Protein AF-A0A969QMX2-F1 (afdb_monomer_lite)

pLDDT: mean 82.85, std 15.88, range [46.0, 97.94]

Secondary structure (DSSP, 8-state):
--SS---HHHHTT-SSSS-S----EEEEEETTEEEEEE-PPPHHHHHHHTTPPPPP-TT--------

Structure (mmCIF, N/CA/C/O backbone):
data_AF-A0A969QMX2-F1
#
_entry.id   AF-A0A969QMX2-F1
#
loop_
_atom_site.group_PDB
_atom_site.id
_atom_site.type_symbol
_atom_site.label_atom_id
_atom_site.label_alt_id
_atom_site.label_comp_id
_atom_site.label_asym_id
_atom_site.label_entity_id
_atom_site.label_seq_id
_atom_site.pdbx_PDB_ins_code
_atom_site.Cartn_x
_atom_site.Cartn_y
_atom_site.Cartn_z
_atom_site.occupancy
_atom_site.B_iso_or_equiv
_atom_site.auth_seq_id
_atom_site.auth_comp_id
_atom_site.auth_asym_id
_atom_site.auth_atom_id
_atom_site.pdbx_PDB_model_num
ATOM 1 N N . MET A 1 1 ? 28.521 6.886 -2.445 1.00 46.00 1 MET A N 1
ATOM 2 C CA . MET A 1 1 ? 27.428 5.904 -2.544 1.00 46.00 1 MET A CA 1
ATOM 3 C C . MET A 1 1 ? 26.540 6.106 -1.342 1.00 46.00 1 MET A C 1
ATOM 5 O O . MET A 1 1 ? 26.975 5.901 -0.221 1.00 46.00 1 MET A O 1
ATOM 9 N N . ASP A 1 2 ? 25.335 6.568 -1.596 1.00 54.34 2 ASP A N 1
ATOM 10 C CA . ASP A 1 2 ? 24.305 7.040 -0.673 1.00 54.34 2 ASP A CA 1
ATOM 11 C C . ASP A 1 2 ? 23.481 5.885 -0.060 1.00 54.34 2 ASP A C 1
ATOM 13 O O . ASP A 1 2 ? 22.348 6.066 0.365 1.00 54.34 2 ASP A O 1
ATOM 17 N N . GLY A 1 3 ? 24.074 4.684 0.037 1.00 57.31 3 GLY A N 1
ATOM 18 C CA . GLY A 1 3 ? 23.597 3.554 0.857 1.00 57.31 3 GLY A CA 1
ATOM 19 C C . GLY A 1 3 ? 22.264 2.905 0.457 1.00 57.31 3 GLY A C 1
ATOM 20 O O . GLY A 1 3 ? 21.908 1.865 0.997 1.00 57.31 3 GLY A O 1
ATOM 21 N N . ASN A 1 4 ? 21.546 3.475 -0.501 1.00 67.69 4 ASN A N 1
ATOM 22 C CA . ASN A 1 4 ? 20.167 3.145 -0.867 1.00 67.69 4 ASN A CA 1
ATOM 23 C C . ASN A 1 4 ? 20.036 2.046 -1.941 1.00 67.69 4 ASN A C 1
ATOM 25 O O . ASN A 1 4 ? 18.929 1.580 -2.197 1.00 67.69 4 ASN A O 1
ATOM 29 N N . GLY A 1 5 ? 21.133 1.621 -2.585 1.00 75.19 5 GLY A N 1
ATOM 30 C CA . GLY A 1 5 ? 21.128 0.552 -3.601 1.00 75.19 5 GLY A CA 1
ATOM 31 C C . GLY A 1 5 ? 20.329 0.872 -4.876 1.00 75.19 5 GLY A C 1
ATOM 32 O O . GLY A 1 5 ? 20.215 0.028 -5.766 1.00 75.19 5 GLY A O 1
ATOM 33 N N . TRP A 1 6 ? 19.792 2.087 -4.979 1.00 77.94 6 TRP A N 1
ATOM 34 C CA . TRP A 1 6 ? 18.994 2.557 -6.100 1.00 77.94 6 TRP A CA 1
ATOM 35 C C . TRP A 1 6 ? 19.899 3.044 -7.233 1.00 77.94 6 TRP A C 1
ATOM 37 O O . TRP A 1 6 ? 20.850 3.788 -7.002 1.00 77.94 6 TRP A O 1
ATOM 47 N N . THR A 1 7 ? 19.610 2.636 -8.471 1.00 84.69 7 THR A N 1
ATOM 48 C CA . THR A 1 7 ? 20.348 3.090 -9.662 1.00 84.69 7 THR A CA 1
ATOM 49 C C . THR A 1 7 ? 19.380 3.433 -10.797 1.00 84.69 7 THR A C 1
ATOM 51 O O . THR A 1 7 ? 18.327 2.796 -10.910 1.00 84.69 7 THR A O 1
ATOM 54 N N . PRO A 1 8 ? 19.713 4.390 -11.685 1.00 83.62 8 PRO A N 1
ATOM 55 C CA . PRO A 1 8 ? 18.909 4.671 -12.879 1.00 83.62 8 PRO A CA 1
ATOM 56 C C . PRO A 1 8 ? 18.721 3.444 -13.785 1.00 83.62 8 PRO A C 1
ATOM 58 O O . PRO A 1 8 ? 17.713 3.300 -14.477 1.00 83.62 8 PRO A O 1
ATOM 61 N N . GLU A 1 9 ? 19.697 2.539 -13.809 1.00 88.38 9 GLU A N 1
ATOM 62 C CA . GLU A 1 9 ? 19.640 1.271 -14.537 1.00 88.38 9 GLU A CA 1
ATOM 63 C C . GLU A 1 9 ? 18.588 0.331 -13.947 1.00 88.38 9 GLU A C 1
ATOM 65 O O . GLU A 1 9 ? 17.874 -0.329 -14.702 1.00 88.38 9 GLU A O 1
ATOM 70 N N . LEU A 1 10 ? 18.485 0.276 -12.614 1.00 83.44 10 LEU A N 1
ATOM 71 C CA . LEU A 1 10 ? 17.456 -0.494 -11.922 1.00 83.44 10 LEU A CA 1
ATOM 72 C C . LEU A 1 10 ? 16.073 0.110 -12.169 1.00 83.44 10 LEU A C 1
ATOM 74 O O . LEU A 1 10 ? 15.179 -0.619 -12.585 1.00 83.44 10 LEU A O 1
ATOM 78 N N . GLY A 1 11 ? 15.922 1.431 -12.019 1.00 83.25 11 GLY A N 1
ATOM 79 C CA . GLY A 1 11 ? 14.655 2.129 -12.263 1.00 83.25 11 GLY A CA 1
ATOM 80 C C . GLY A 1 11 ? 14.062 1.833 -13.645 1.00 83.25 11 GLY A C 1
ATOM 81 O O . GLY A 1 11 ? 12.876 1.555 -13.759 1.00 83.25 11 GLY A O 1
ATOM 82 N N . ARG A 1 12 ? 14.904 1.765 -14.686 1.00 85.38 12 ARG A N 1
ATOM 83 C CA . ARG A 1 12 ? 14.485 1.435 -16.064 1.00 85.38 12 ARG A CA 1
ATOM 84 C C . ARG A 1 12 ? 13.996 -0.004 -16.269 1.00 85.38 12 ARG A C 1
ATOM 86 O O . ARG A 1 12 ? 13.360 -0.279 -17.280 1.00 85.38 12 ARG A O 1
ATOM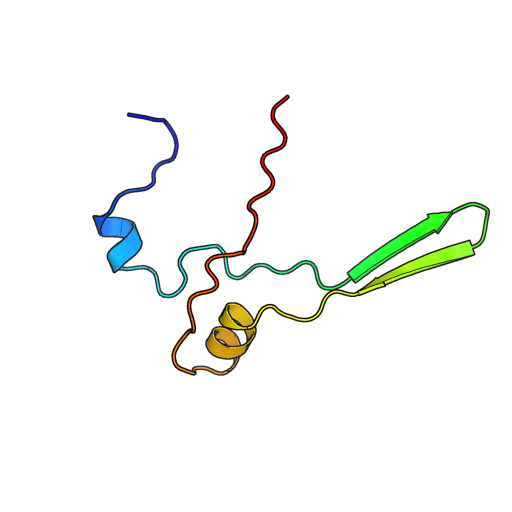 93 N N . LYS A 1 13 ? 14.339 -0.932 -15.372 1.00 87.94 13 LYS A N 1
ATOM 94 C CA . LYS A 1 13 ? 13.935 -2.349 -15.452 1.00 87.94 13 LYS A CA 1
ATOM 95 C C . LYS A 1 13 ? 12.706 -2.667 -14.609 1.00 87.94 13 LYS A C 1
ATOM 97 O O . LYS A 1 13 ? 12.134 -3.744 -14.765 1.00 87.94 13 LYS A O 1
ATOM 102 N N . LEU A 1 14 ? 12.352 -1.788 -13.678 1.00 86.75 14 LEU A N 1
ATOM 103 C CA . LEU A 1 14 ? 11.238 -2.019 -12.778 1.00 86.75 14 LEU A CA 1
ATOM 104 C C . LEU A 1 14 ? 9.912 -1.780 -13.496 1.00 86.75 14 LEU A C 1
ATOM 106 O O . LEU A 1 14 ? 9.756 -0.830 -14.252 1.00 86.75 14 LEU A O 1
ATOM 110 N N . ILE A 1 15 ? 8.950 -2.655 -13.215 1.00 89.31 15 ILE A N 1
ATOM 111 C CA . ILE A 1 15 ? 7.572 -2.501 -13.687 1.00 89.31 15 ILE A CA 1
ATOM 112 C C . ILE A 1 15 ? 6.851 -1.436 -12.848 1.00 89.31 15 ILE A C 1
ATOM 114 O O . ILE A 1 15 ? 6.043 -0.683 -13.371 1.00 89.31 15 ILE A O 1
ATOM 118 N N . LEU A 1 16 ? 7.174 -1.347 -11.553 1.00 86.69 16 LEU A N 1
ATOM 119 C CA . LEU A 1 16 ? 6.665 -0.329 -10.638 1.00 86.69 16 LEU A CA 1
ATOM 120 C C . LEU A 1 16 ? 7.829 0.464 -10.032 1.00 86.69 16 LEU A C 1
ATOM 122 O O . LEU A 1 16 ? 8.806 -0.147 -9.596 1.00 86.69 16 LEU A O 1
ATOM 126 N N . PRO A 1 17 ? 7.714 1.795 -9.892 1.00 79.50 17 PRO A N 1
ATOM 127 C CA . PRO A 1 17 ? 8.755 2.633 -9.289 1.00 79.50 17 PRO A CA 1
ATOM 128 C C . PRO A 1 17 ? 8.884 2.451 -7.761 1.00 79.50 17 PRO A C 1
ATOM 130 O O . PRO A 1 17 ? 9.646 3.163 -7.113 1.00 79.50 17 PRO A O 1
ATOM 133 N N . ARG A 1 18 ? 8.136 1.511 -7.169 1.00 82.50 18 ARG A N 1
ATOM 134 C CA . ARG A 1 18 ? 8.090 1.189 -5.736 1.00 82.50 18 ARG A CA 1
ATOM 135 C C . ARG A 1 18 ? 7.619 -0.252 -5.521 1.00 82.50 18 ARG A C 1
ATOM 137 O O . ARG A 1 18 ? 7.182 -0.917 -6.458 1.00 82.50 18 ARG A O 1
ATOM 144 N N . HIS A 1 19 ? 7.646 -0.728 -4.276 1.00 86.00 19 HIS A N 1
ATOM 145 C CA . HIS A 1 19 ? 7.099 -2.043 -3.936 1.00 86.00 19 HIS A CA 1
ATOM 146 C C . HIS A 1 19 ? 5.594 -2.130 -4.224 1.00 86.00 19 HIS A C 1
ATOM 148 O O . HIS A 1 19 ? 4.834 -1.219 -3.883 1.00 86.00 19 HIS A O 1
ATOM 154 N N . ALA A 1 20 ? 5.166 -3.271 -4.773 1.00 90.62 20 ALA A N 1
ATOM 155 C CA . ALA A 1 20 ? 3.762 -3.652 -4.921 1.00 90.62 20 ALA A CA 1
ATOM 156 C C . ALA A 1 20 ? 3.146 -4.051 -3.566 1.00 90.62 20 ALA A C 1
ATOM 158 O O . ALA A 1 20 ? 2.700 -5.178 -3.369 1.00 90.62 20 ALA A O 1
ATOM 159 N N . LEU A 1 21 ? 3.196 -3.131 -2.604 1.00 90.50 21 LEU A N 1
ATOM 160 C CA . LEU A 1 21 ? 2.729 -3.299 -1.235 1.00 90.50 21 LEU A CA 1
ATOM 161 C C . LEU A 1 21 ? 1.717 -2.195 -0.916 1.00 90.50 21 LEU A C 1
ATOM 163 O O . LEU A 1 21 ? 1.957 -1.026 -1.227 1.00 90.50 21 LEU A O 1
ATOM 167 N N . HIS A 1 22 ? 0.601 -2.572 -0.290 1.00 90.81 22 HIS A N 1
ATOM 168 C CA . HIS A 1 22 ? -0.462 -1.658 0.131 1.00 90.81 22 HIS A CA 1
ATOM 169 C C . HIS A 1 22 ? -1.071 -2.119 1.453 1.00 90.81 22 HIS A C 1
ATOM 171 O O . HIS A 1 22 ? -1.499 -3.268 1.572 1.00 90.81 22 HIS A O 1
ATOM 177 N N . ALA A 1 23 ? -1.124 -1.226 2.438 1.00 92.12 23 ALA A N 1
ATOM 178 C CA . ALA A 1 23 ? -1.816 -1.466 3.698 1.00 92.12 23 ALA A CA 1
ATOM 179 C C . ALA A 1 23 ? -3.264 -0.973 3.570 1.00 92.12 23 ALA A C 1
ATOM 181 O O . ALA A 1 23 ? -3.553 0.198 3.792 1.00 92.12 23 ALA A O 1
ATOM 182 N N . VAL A 1 24 ? -4.167 -1.873 3.173 1.00 94.12 24 VAL A N 1
ATOM 183 C CA . VAL A 1 24 ? -5.570 -1.531 2.873 1.00 94.12 24 VAL A CA 1
ATOM 184 C C . VAL A 1 24 ? -6.393 -1.175 4.110 1.00 94.12 24 VAL A C 1
ATOM 186 O O . VAL A 1 24 ? -7.329 -0.389 4.011 1.00 94.12 24 VAL A O 1
ATOM 189 N N . ARG A 1 25 ? -6.063 -1.747 5.272 1.00 95.12 25 ARG A N 1
ATOM 190 C CA . ARG A 1 25 ? -6.867 -1.635 6.490 1.00 95.12 25 ARG A CA 1
ATOM 191 C C . ARG A 1 25 ? -5.978 -1.490 7.715 1.00 95.12 25 ARG A C 1
ATOM 193 O O . ARG A 1 25 ? -5.024 -2.250 7.883 1.00 95.12 25 ARG A O 1
ATOM 200 N N . LEU A 1 26 ? -6.334 -0.543 8.574 1.00 96.44 26 LEU A N 1
ATOM 201 C CA . LEU A 1 26 ? -5.804 -0.403 9.924 1.00 96.44 26 LEU A CA 1
ATOM 202 C C . LEU A 1 26 ? -6.966 -0.522 10.902 1.00 96.44 26 LEU A C 1
ATOM 204 O O . LEU A 1 26 ? -7.971 0.170 10.762 1.00 96.44 26 LEU A O 1
ATOM 208 N N . GLU A 1 27 ? -6.812 -1.381 11.897 1.00 97.75 27 GLU A N 1
ATOM 209 C CA . GLU A 1 27 ? -7.842 -1.644 12.893 1.00 97.75 27 GLU A CA 1
ATOM 210 C C . GLU A 1 27 ? -7.217 -1.640 14.283 1.00 97.75 27 GLU A C 1
ATOM 212 O O . GLU A 1 27 ? -6.184 -2.276 14.509 1.00 97.75 27 GLU A O 1
ATOM 217 N N . ILE A 1 28 ? -7.827 -0.891 15.203 1.00 97.44 28 ILE A N 1
ATOM 218 C CA . ILE A 1 28 ? -7.397 -0.814 16.599 1.00 97.44 28 ILE A CA 1
ATOM 219 C C . ILE A 1 28 ? -8.596 -0.866 17.546 1.00 97.44 28 ILE A C 1
ATOM 221 O O . ILE A 1 28 ? -9.699 -0.436 17.210 1.00 97.44 28 ILE A O 1
ATOM 225 N N . LEU A 1 29 ? -8.346 -1.312 18.777 1.00 97.94 29 LEU A N 1
ATOM 226 C CA . LEU A 1 29 ? -9.272 -1.154 19.895 1.00 97.94 29 LEU A CA 1
ATOM 227 C C . LEU A 1 29 ? -8.868 0.080 20.712 1.00 97.94 29 LEU A C 1
ATOM 229 O O . LEU A 1 29 ? -7.783 0.112 21.292 1.00 97.94 29 LEU A O 1
ATOM 233 N N . TRP A 1 30 ? -9.743 1.080 20.785 1.00 96.12 30 TRP A N 1
ATOM 234 C CA . TRP A 1 30 ? -9.518 2.320 21.529 1.00 96.12 30 TRP A CA 1
ATOM 235 C C . TRP A 1 30 ? -10.718 2.642 22.420 1.00 96.12 30 TRP A C 1
ATOM 237 O O . TRP A 1 30 ? -11.847 2.726 21.944 1.00 96.12 30 TRP A O 1
ATOM 247 N N . GLU A 1 31 ? -10.491 2.786 23.729 1.00 96.88 31 GLU A N 1
ATOM 248 C CA . GLU A 1 31 ? -11.549 3.022 24.733 1.00 96.88 31 GLU A CA 1
ATOM 249 C C . GLU A 1 31 ? -12.731 2.033 24.634 1.00 96.88 31 GLU A C 1
ATOM 251 O O . GLU A 1 31 ? -13.900 2.390 24.782 1.00 96.88 31 GLU A O 1
ATOM 256 N N . GLY A 1 32 ? -12.422 0.762 24.351 1.00 96.81 32 GLY A N 1
ATOM 257 C CA . GLY A 1 32 ? -13.426 -0.295 24.194 1.00 96.81 32 GLY A CA 1
ATOM 258 C C . GLY A 1 32 ? -14.239 -0.213 22.897 1.00 96.81 32 GLY A C 1
ATOM 259 O O . GLY A 1 32 ? -15.211 -0.951 22.755 1.00 96.81 32 GLY A O 1
ATOM 260 N N . ARG A 1 33 ? -13.860 0.660 21.955 1.00 96.69 33 ARG A N 1
ATOM 261 C CA . ARG A 1 33 ? -14.458 0.775 20.621 1.00 96.69 33 ARG A CA 1
ATOM 262 C C . ARG A 1 33 ? -13.474 0.322 19.556 1.00 96.69 33 ARG A C 1
ATOM 264 O O . ARG A 1 33 ? -12.290 0.639 19.620 1.00 96.69 33 ARG A O 1
ATOM 271 N N . GLU A 1 34 ? -13.982 -0.399 18.571 1.00 97.94 34 GLU A N 1
ATOM 272 C CA . GLU A 1 34 ? -13.227 -0.717 17.365 1.00 97.94 34 GLU A CA 1
ATOM 273 C C . GLU A 1 34 ? -13.164 0.532 16.480 1.00 97.94 34 GLU A C 1
ATOM 275 O O . GLU A 1 34 ? -14.191 1.154 16.193 1.00 97.94 34 GLU A O 1
ATOM 280 N N . ILE A 1 35 ? -11.955 0.924 16.086 1.00 97.69 35 ILE A N 1
ATOM 281 C CA . ILE A 1 35 ? -11.730 1.976 15.101 1.00 97.69 35 ILE A CA 1
ATOM 282 C C . ILE A 1 35 ? -11.070 1.335 13.889 1.00 97.69 35 ILE A C 1
ATOM 284 O O . ILE A 1 35 ? -10.012 0.715 14.006 1.00 97.69 35 ILE A O 1
ATOM 288 N N . VAL A 1 36 ? -11.705 1.510 12.734 1.00 97.31 36 VAL A N 1
ATOM 289 C CA . VAL A 1 36 ? -11.268 0.963 11.452 1.00 97.31 36 VAL A CA 1
ATOM 290 C C . VAL A 1 36 ? -11.021 2.114 10.489 1.00 97.31 36 VAL A C 1
ATOM 292 O O . VAL A 1 36 ? -11.877 2.983 10.317 1.00 97.31 36 VAL A O 1
ATOM 295 N N . TRP A 1 37 ? -9.870 2.087 9.830 1.00 96.81 37 TRP A N 1
ATOM 296 C CA . TRP A 1 37 ? -9.578 2.914 8.668 1.00 96.81 37 TRP A CA 1
ATOM 297 C C . TRP A 1 37 ? -9.314 2.016 7.473 1.00 96.81 37 TRP A C 1
ATOM 299 O O . TRP A 1 37 ? -8.593 1.023 7.581 1.00 96.81 37 TRP A O 1
ATOM 309 N N . GLU A 1 38 ? -9.864 2.400 6.329 1.00 96.00 38 GLU A N 1
ATOM 310 C CA . GLU A 1 38 ? -9.615 1.740 5.056 1.00 96.00 38 GLU A CA 1
ATOM 311 C C . GLU A 1 38 ? -9.049 2.750 4.062 1.00 96.00 38 GLU A C 1
ATOM 313 O O . GLU A 1 38 ? -9.443 3.918 4.035 1.00 96.00 38 GLU A O 1
ATOM 318 N N . SER A 1 39 ? -8.091 2.296 3.262 1.00 92.19 39 SER A N 1
ATOM 319 C CA . SER A 1 39 ? -7.507 3.060 2.171 1.00 92.19 39 SER A CA 1
ATOM 320 C C . SER A 1 39 ? -7.605 2.228 0.907 1.00 92.19 39 SER A C 1
ATOM 322 O O . SER A 1 39 ? -7.075 1.115 0.835 1.00 92.19 39 SER A O 1
ATOM 324 N N . GLU A 1 40 ? -8.299 2.764 -0.092 1.00 91.69 40 GLU A N 1
ATOM 325 C CA . GLU A 1 40 ? -8.396 2.121 -1.394 1.00 91.69 40 GLU A CA 1
ATOM 326 C C . GLU A 1 40 ? -7.013 1.936 -2.019 1.00 91.69 40 GLU A C 1
ATOM 328 O O . GLU A 1 40 ? -6.053 2.653 -1.725 1.00 91.69 40 GLU A O 1
ATOM 333 N N . LEU A 1 41 ? -6.913 0.935 -2.889 1.00 91.31 41 LEU A N 1
ATOM 334 C CA . LEU A 1 41 ? -5.690 0.677 -3.623 1.00 91.31 41 LEU A CA 1
ATOM 335 C C . LEU A 1 41 ? -5.351 1.898 -4.485 1.00 91.31 41 LEU A C 1
ATOM 337 O O . LEU A 1 41 ? -6.184 2.377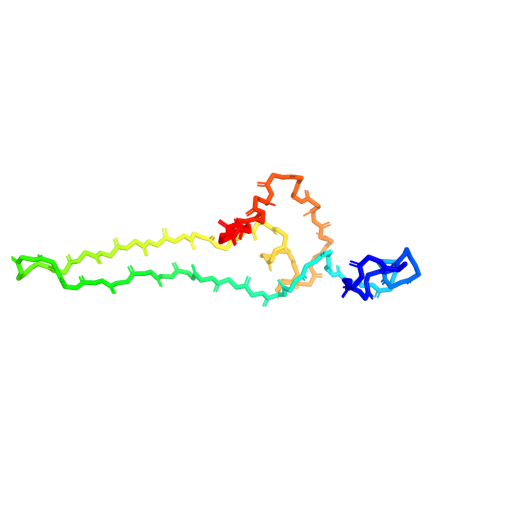 -5.254 1.00 91.31 41 LEU A O 1
ATOM 341 N N . SER A 1 42 ? -4.117 2.380 -4.382 1.00 89.81 42 SER A N 1
ATOM 342 C CA . SER A 1 42 ? -3.630 3.458 -5.236 1.00 89.81 42 SER A CA 1
ATOM 343 C C . SER A 1 42 ? -3.713 3.067 -6.716 1.00 89.81 42 SER A C 1
ATOM 345 O O . SER A 1 42 ? -3.627 1.891 -7.088 1.00 89.81 42 SER A O 1
ATOM 347 N N . GLN A 1 43 ? -3.900 4.061 -7.582 1.00 90.19 43 GLN A N 1
ATOM 348 C CA . GLN A 1 43 ? -4.237 3.823 -8.981 1.00 90.19 43 GLN A CA 1
ATOM 349 C C . GLN A 1 43 ? -3.159 3.033 -9.740 1.00 90.19 43 GLN A C 1
ATOM 351 O O . GLN A 1 43 ? -3.503 2.167 -10.545 1.00 90.19 43 GLN A O 1
ATOM 356 N N . ASP A 1 44 ? -1.885 3.290 -9.442 1.00 90.75 44 ASP A N 1
ATOM 357 C CA . ASP A 1 44 ? -0.726 2.571 -9.983 1.00 90.75 44 ASP A CA 1
ATOM 358 C C . ASP A 1 44 ? -0.765 1.066 -9.661 1.00 90.75 44 ASP A C 1
ATOM 360 O O . ASP A 1 44 ? -0.558 0.231 -10.541 1.00 90.75 44 ASP A O 1
ATOM 364 N N . LEU A 1 45 ? -1.107 0.699 -8.423 1.00 91.75 45 LEU A N 1
ATOM 365 C CA . LEU A 1 45 ? -1.251 -0.695 -8.004 1.00 91.75 45 LEU A CA 1
ATOM 366 C C . LEU A 1 45 ? -2.513 -1.337 -8.564 1.00 91.75 45 LEU A C 1
ATOM 368 O O . LEU A 1 45 ? -2.485 -2.517 -8.907 1.00 91.75 45 LEU A O 1
ATOM 372 N N . ALA A 1 46 ? -3.606 -0.583 -8.682 1.00 93.81 46 ALA A N 1
ATOM 373 C CA . ALA A 1 46 ? -4.825 -1.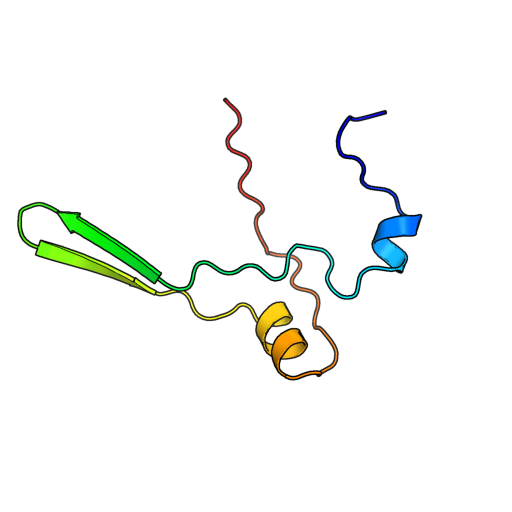077 -9.309 1.00 93.81 46 ALA A CA 1
ATOM 374 C C . ALA A 1 46 ? -4.616 -1.372 -10.803 1.00 93.81 46 ALA A C 1
ATOM 376 O O . ALA A 1 46 ? -5.180 -2.333 -11.327 1.00 93.81 46 ALA A O 1
ATOM 377 N N . ASP A 1 47 ? -3.806 -0.567 -11.493 1.00 93.69 47 ASP A N 1
ATOM 378 C CA . ASP A 1 47 ? -3.419 -0.805 -12.884 1.00 93.69 47 ASP A CA 1
ATOM 379 C C . ASP A 1 47 ? -2.443 -1.973 -13.008 1.00 93.69 47 ASP A 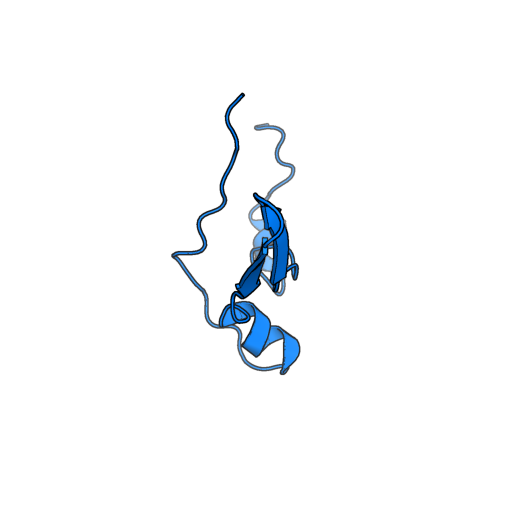C 1
ATOM 381 O O . ASP A 1 47 ? -2.681 -2.866 -13.824 1.00 93.69 47 ASP A O 1
ATOM 385 N N . PHE A 1 48 ? -1.425 -2.035 -12.144 1.00 93.06 48 PHE A N 1
ATOM 386 C CA . PHE A 1 48 ? -0.493 -3.161 -12.079 1.00 93.06 48 PHE A CA 1
ATOM 387 C C . PHE A 1 48 ? -1.214 -4.494 -11.842 1.00 93.06 48 PHE A C 1
ATOM 389 O O . PHE A 1 48 ? -1.017 -5.446 -12.595 1.00 93.06 48 PHE A O 1
ATOM 396 N N . ALA A 1 49 ? -2.101 -4.559 -10.844 1.00 93.56 49 ALA A N 1
ATOM 397 C CA . ALA A 1 49 ? -2.856 -5.767 -10.514 1.00 93.56 49 ALA A CA 1
ATOM 398 C C . ALA A 1 49 ? -3.799 -6.208 -11.645 1.00 93.56 49 ALA A C 1
ATOM 400 O O . ALA A 1 49 ? -4.061 -7.398 -11.808 1.00 93.56 49 ALA A O 1
ATOM 401 N N . ALA A 1 50 ? -4.293 -5.259 -12.442 1.00 95.25 50 ALA A N 1
ATOM 402 C CA . ALA A 1 50 ? -5.153 -5.531 -13.586 1.00 95.25 50 ALA A CA 1
ATOM 403 C C . ALA A 1 50 ? -4.387 -5.777 -14.900 1.00 95.25 50 ALA A C 1
ATOM 405 O O . ALA A 1 50 ? -5.026 -5.985 -15.932 1.00 95.25 50 ALA A O 1
ATOM 406 N N . GLY A 1 51 ? -3.050 -5.718 -14.894 1.00 93.19 51 GLY A N 1
ATOM 407 C CA . GLY A 1 51 ? -2.226 -5.852 -16.099 1.00 93.19 51 GLY A CA 1
ATOM 408 C C . GLY A 1 51 ? -2.415 -4.715 -17.111 1.00 93.19 51 GLY A C 1
ATOM 409 O O . GLY A 1 51 ? -2.238 -4.927 -18.310 1.00 93.19 51 GLY A O 1
ATOM 410 N N . ARG A 1 52 ? -2.820 -3.526 -16.648 1.00 94.00 52 ARG A N 1
ATOM 411 C CA . ARG A 1 52 ? -2.966 -2.320 -17.474 1.00 94.00 52 ARG A CA 1
ATOM 412 C C . ARG A 1 52 ? -1.662 -1.525 -17.516 1.00 94.00 52 ARG A C 1
ATOM 414 O O . ARG A 1 52 ? -0.742 -1.770 -16.740 1.00 94.00 52 ARG A O 1
ATOM 421 N N . GLU A 1 53 ? -1.605 -0.547 -18.416 1.00 91.88 53 GLU A N 1
ATOM 422 C CA . GLU A 1 53 ? -0.556 0.472 -18.386 1.00 91.88 53 GLU A CA 1
ATOM 423 C C . GLU A 1 53 ? -0.589 1.216 -17.044 1.00 91.88 53 GLU A C 1
ATOM 425 O O . GLU A 1 53 ? -1.648 1.651 -16.585 1.00 91.88 53 GLU A O 1
ATOM 430 N N . ILE A 1 54 ? 0.573 1.315 -16.399 1.00 89.69 54 ILE A N 1
ATOM 431 C CA . ILE A 1 54 ? 0.694 1.842 -15.042 1.00 89.69 54 ILE A CA 1
ATOM 432 C C . ILE A 1 54 ? 0.783 3.356 -15.118 1.00 89.69 54 ILE A C 1
ATOM 434 O O . ILE A 1 54 ? 1.741 3.912 -15.653 1.00 89.69 54 ILE A O 1
ATOM 438 N N . ARG A 1 55 ? -0.213 4.027 -14.542 1.00 86.38 55 ARG A N 1
ATOM 439 C CA . ARG A 1 55 ? -0.180 5.477 -14.368 1.00 86.38 55 ARG A CA 1
ATOM 440 C C . ARG A 1 55 ? 0.743 5.826 -13.209 1.00 86.38 55 ARG A C 1
ATOM 442 O O . ARG A 1 55 ? 0.518 5.377 -12.088 1.00 86.38 55 ARG A O 1
ATOM 449 N N . GLU A 1 56 ? 1.766 6.634 -13.477 1.00 75.62 56 GLU A N 1
ATOM 450 C CA . GLU A 1 56 ? 2.618 7.168 -12.417 1.00 75.62 56 GLU A CA 1
ATOM 451 C C . GLU A 1 56 ? 1.796 8.049 -11.470 1.00 75.62 56 GLU A C 1
ATOM 453 O O . GLU A 1 56 ? 1.007 8.893 -11.898 1.00 75.62 56 GLU A O 1
ATOM 458 N N . MET A 1 57 ? 1.993 7.842 -10.168 1.00 73.69 57 MET A N 1
ATOM 459 C CA . MET A 1 57 ? 1.404 8.666 -9.121 1.00 73.69 57 MET A CA 1
ATOM 460 C C . MET A 1 57 ? 2.508 9.522 -8.486 1.00 73.69 57 MET A C 1
ATOM 462 O O . MET A 1 57 ? 3.221 9.019 -7.616 1.00 73.69 57 MET A O 1
ATOM 466 N N . PRO A 1 58 ? 2.670 10.795 -8.902 1.00 61.84 58 PRO A N 1
ATOM 467 C CA . PRO A 1 58 ? 3.738 11.662 -8.394 1.00 61.84 58 PRO A CA 1
ATOM 468 C C . PRO A 1 58 ? 3.594 11.992 -6.898 1.00 61.84 58 PRO A C 1
ATOM 470 O O . PRO A 1 58 ? 4.570 12.385 -6.267 1.00 61.84 58 PRO A O 1
ATOM 473 N N . ASP A 1 59 ? 2.407 11.775 -6.321 1.00 61.03 59 ASP A N 1
ATOM 474 C CA . ASP A 1 59 ? 2.056 12.187 -4.958 1.00 61.03 59 ASP A CA 1
ATOM 475 C C . ASP A 1 59 ? 2.101 11.047 -3.920 1.00 61.03 59 ASP A C 1
ATOM 477 O O . ASP A 1 59 ? 1.587 11.201 -2.810 1.00 61.03 59 ASP A O 1
ATOM 481 N N . VAL A 1 60 ? 2.687 9.882 -4.237 1.00 61.88 60 VAL A N 1
ATOM 482 C CA . VAL A 1 60 ? 2.906 8.839 -3.216 1.00 61.88 60 VAL A CA 1
ATOM 483 C C . VAL A 1 60 ? 3.987 9.323 -2.251 1.00 61.88 60 VAL A C 1
ATOM 485 O O . VAL A 1 60 ? 5.185 9.203 -2.500 1.00 61.88 60 VAL A O 1
ATOM 488 N N . VAL A 1 61 ? 3.544 9.883 -1.126 1.00 58.09 61 VAL A N 1
ATOM 489 C CA . VAL A 1 61 ? 4.416 10.326 -0.040 1.00 58.09 61 VAL A CA 1
ATOM 490 C C . VAL A 1 61 ? 5.050 9.100 0.614 1.00 58.09 61 VAL A C 1
ATOM 492 O O . VAL A 1 61 ? 4.401 8.363 1.357 1.00 58.09 61 VAL A O 1
ATOM 495 N N . ILE A 1 62 ? 6.340 8.889 0.357 1.00 56.59 62 ILE A N 1
ATOM 496 C CA . ILE A 1 62 ? 7.158 7.960 1.135 1.0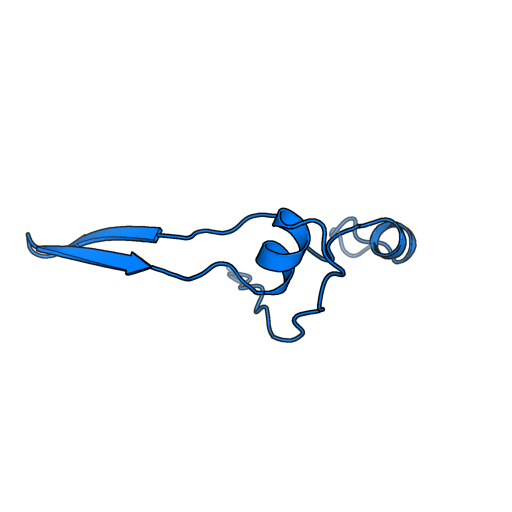0 56.59 62 ILE A CA 1
ATOM 497 C C . ILE A 1 62 ? 7.436 8.638 2.477 1.00 56.59 62 ILE A C 1
ATOM 499 O O . ILE A 1 62 ? 8.305 9.501 2.581 1.00 56.59 62 ILE A O 1
ATOM 503 N N . TRP A 1 63 ? 6.674 8.273 3.508 1.00 47.66 63 TRP A N 1
ATOM 504 C CA . TRP A 1 63 ? 6.990 8.662 4.879 1.00 47.66 63 TRP A CA 1
ATOM 505 C C . TRP A 1 63 ? 8.255 7.920 5.326 1.00 47.66 63 TRP A C 1
ATOM 507 O O . TRP A 1 63 ? 8.209 6.733 5.646 1.00 47.66 63 TRP A O 1
ATOM 517 N N . SER A 1 64 ? 9.389 8.623 5.335 1.00 50.72 64 SER A N 1
ATOM 518 C CA . SER A 1 64 ? 10.538 8.252 6.161 1.00 50.72 64 SER A CA 1
ATOM 519 C C . SER A 1 64 ? 10.271 8.771 7.565 1.00 50.72 64 SER A C 1
ATOM 521 O O . SER A 1 64 ? 9.890 9.929 7.743 1.00 50.72 64 SER A O 1
ATOM 523 N N . ARG A 1 65 ? 10.429 7.912 8.567 1.00 47.38 65 ARG A N 1
ATOM 524 C CA . ARG A 1 65 ? 10.520 8.373 9.944 1.00 47.38 65 ARG A CA 1
ATOM 525 C C . ARG A 1 65 ? 11.987 8.730 10.154 1.00 47.38 65 ARG A C 1
ATOM 527 O O . ARG A 1 65 ? 12.816 7.831 10.247 1.00 47.38 65 ARG A O 1
ATOM 534 N N . ASP A 1 66 ? 12.295 10.020 10.121 1.00 46.03 66 ASP A N 1
ATOM 535 C CA . ASP A 1 66 ? 13.608 10.498 10.540 1.00 46.03 66 AS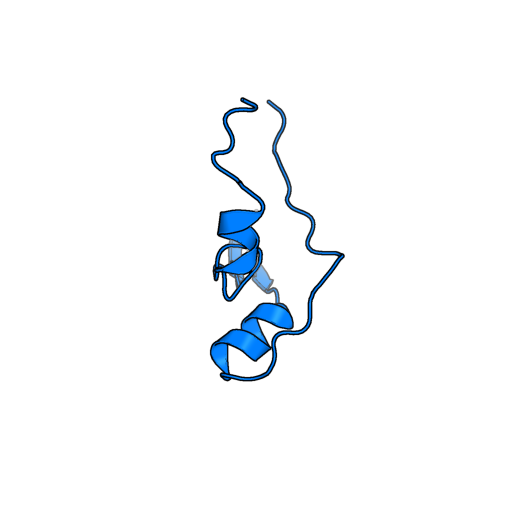P A CA 1
ATOM 536 C C . ASP A 1 66 ? 13.645 10.373 12.070 1.00 46.03 66 ASP A C 1
ATOM 538 O O . ASP A 1 66 ? 12.900 11.066 12.770 1.00 46.03 66 ASP A O 1
ATOM 542 N N . ASP A 1 67 ? 14.408 9.393 12.557 1.00 47.16 67 ASP A N 1
ATOM 543 C CA . ASP A 1 67 ? 14.685 9.179 13.982 1.00 47.16 67 ASP A CA 1
ATOM 544 C C . ASP A 1 67 ? 15.609 10.272 14.551 1.00 47.16 67 ASP A C 1
ATOM 546 O O . ASP A 1 67 ? 16.572 10.677 13.853 1.00 47.16 67 ASP A O 1
#

Radius of gyration: 16.25 Å; chains: 1; bounding box: 42×18×43 Å

Sequence (67 aa):
MDGNGWTPELGRKLILPRHALHAVRLEILWEGREIVWESELSQDLADFAAGREIREMPDVVIWSRDD

Foldseek 3Di:
DPPPPDDPVVCVVDLDNDDLDDDQKDWDQDPNDIDIDGDDDDQQSVCVVVVHRGDDDPPPDPDDDPD